Protein AF-A0A1G2MHI4-F1 (afdb_monomer)

Organism: NCBI:txid1802305

Sequence (146 aa):
MAESGEFEERKKKQILKTYWGFSNLYQNIREKIGNELSPYLKRKFKKIFKEITESHFLDPTPLTKI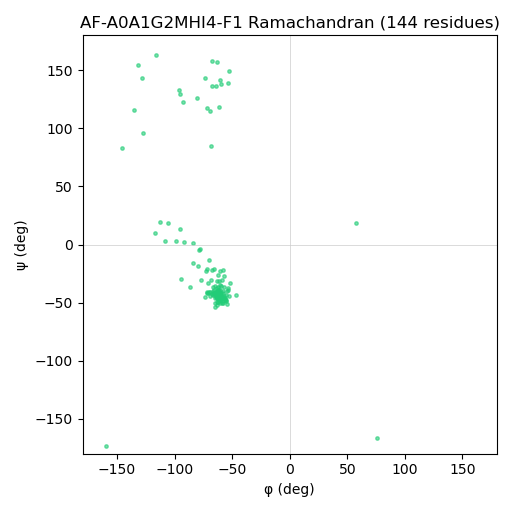KIAFRRNTEKYFTFLKHPNIPIDNNKAERALRHLALKRKISFGSKTQRGAETTSILASVIMSLKWNDPQNWFQKYLKLGA

Foldseek 3Di:
DPPPDDADPLLVVLVVVLVVLVVVLVVVCVVPQDPDDDPVVLVVSLVSLLVSLDDDPSHPPVSVVVSVVCVVCVVVCSVCVVPVPDDSDCVVVCVLCVVVVVVCVVVVADPDPVSNVVVVVVSVQQSVLCVVPVPCSVVVVVVVVD

Solvent-accessible surface area (backbone atoms only — not comparable to full-atom values): 8676 Å² total; per-residue (Å²): 130,86,78,84,71,84,70,57,70,69,35,47,53,47,51,50,54,44,50,52,46,51,51,52,51,52,52,56,46,63,75,65,61,64,99,75,73,55,72,67,57,59,51,48,53,54,47,53,51,50,63,59,41,53,88,53,96,56,49,51,71,70,56,47,53,51,28,52,51,47,65,76,41,46,70,68,75,47,47,34,82,80,37,82,91,44,67,87,64,62,62,69,60,52,59,63,48,46,61,56,54,52,51,31,65,76,62,73,49,58,96,44,71,70,52,42,50,52,51,51,56,52,47,53,54,52,51,51,37,36,72,73,36,71,88,50,24,66,63,56,54,57,60,74,79,108

pLDDT: mean 91.09, std 9.59, range [38.84, 98.19]

Structure (mmCIF, N/CA/C/O backbone):
data_AF-A0A1G2MHI4-F1
#
_entry.id   AF-A0A1G2MHI4-F1
#
loop_
_atom_site.group_PDB
_atom_site.id
_atom_site.type_symbol
_atom_site.label_atom_id
_atom_site.label_alt_id
_atom_site.label_comp_id
_atom_site.label_asym_id
_atom_site.label_entity_id
_atom_site.label_seq_id
_atom_site.pdbx_PDB_ins_code
_atom_site.Cartn_x
_atom_site.Cartn_y
_atom_site.Cartn_z
_atom_site.occupancy
_atom_site.B_iso_or_equiv
_atom_site.auth_seq_id
_atom_site.auth_comp_id
_atom_site.auth_asym_id
_atom_site.auth_atom_id
_atom_site.pdbx_PDB_model_num
ATOM 1 N N . MET A 1 1 ? 20.500 -10.665 11.836 1.00 38.84 1 MET A N 1
ATOM 2 C CA . MET A 1 1 ? 20.039 -9.434 11.159 1.00 38.84 1 MET A CA 1
ATOM 3 C C . MET A 1 1 ? 20.596 -9.495 9.750 1.00 38.84 1 MET A C 1
ATOM 5 O O . MET A 1 1 ? 21.781 -9.754 9.632 1.00 38.84 1 MET A O 1
ATOM 9 N N . ALA A 1 2 ? 19.774 -9.407 8.702 1.00 47.47 2 ALA A N 1
ATOM 10 C CA . ALA A 1 2 ? 20.317 -9.377 7.345 1.00 47.47 2 ALA A CA 1
ATOM 11 C C . ALA A 1 2 ? 21.037 -8.036 7.165 1.00 47.47 2 ALA A C 1
ATOM 13 O O . ALA A 1 2 ? 20.396 -6.991 7.268 1.00 47.47 2 ALA A O 1
ATOM 14 N N . GLU A 1 3 ? 22.353 -8.061 6.974 1.00 45.38 3 GLU A N 1
ATOM 15 C CA . GLU A 1 3 ? 23.111 -6.867 6.618 1.00 45.38 3 GLU A CA 1
ATOM 16 C C . GLU A 1 3 ? 22.583 -6.356 5.272 1.00 45.38 3 GLU A C 1
ATOM 18 O O . GLU A 1 3 ? 22.599 -7.070 4.266 1.00 45.38 3 GLU A O 1
ATOM 23 N N . SER A 1 4 ? 22.051 -5.131 5.256 1.00 62.88 4 SER A N 1
ATOM 24 C CA . SER A 1 4 ? 21.736 -4.430 4.011 1.00 62.88 4 SER A CA 1
ATOM 25 C C . SER A 1 4 ? 23.053 -4.081 3.326 1.00 62.88 4 SER A C 1
ATOM 27 O O . SER A 1 4 ? 23.585 -2.994 3.523 1.00 62.88 4 SER A O 1
ATOM 29 N N . GLY A 1 5 ? 23.597 -5.021 2.554 1.00 71.06 5 GLY A N 1
ATOM 30 C CA . GLY A 1 5 ? 24.758 -4.767 1.710 1.00 71.06 5 GLY A CA 1
ATOM 31 C C . GLY A 1 5 ? 24.455 -3.654 0.708 1.00 71.06 5 GLY A C 1
ATOM 32 O O . GLY A 1 5 ? 23.360 -3.595 0.136 1.00 71.06 5 GLY A O 1
ATOM 33 N N . GLU A 1 6 ? 25.414 -2.757 0.496 1.00 83.62 6 GLU A N 1
ATOM 34 C CA . GLU A 1 6 ? 25.270 -1.717 -0.513 1.00 83.62 6 GLU A CA 1
ATOM 35 C C . GLU A 1 6 ? 25.172 -2.318 -1.920 1.00 83.62 6 GLU A C 1
ATOM 37 O O . GLU A 1 6 ? 25.925 -3.213 -2.302 1.00 83.62 6 GLU A O 1
ATOM 42 N N . PHE A 1 7 ? 24.246 -1.798 -2.727 1.00 87.81 7 PHE A N 1
ATOM 43 C CA . PHE A 1 7 ? 24.156 -2.185 -4.131 1.00 87.81 7 PHE A CA 1
ATOM 44 C C . PHE A 1 7 ? 25.295 -1.569 -4.952 1.00 87.81 7 PHE A C 1
ATOM 46 O O . PHE A 1 7 ? 25.644 -0.403 -4.773 1.00 87.81 7 PHE A O 1
ATOM 53 N N . GLU A 1 8 ? 25.804 -2.320 -5.929 1.00 91.75 8 GLU A N 1
ATOM 54 C CA . GLU A 1 8 ? 26.703 -1.793 -6.961 1.00 91.75 8 GLU A CA 1
ATOM 55 C C . GLU A 1 8 ? 26.107 -0.562 -7.664 1.00 91.75 8 GLU A C 1
ATOM 57 O O . GLU A 1 8 ? 24.896 -0.480 -7.897 1.00 91.75 8 GLU A O 1
ATOM 62 N N . GLU A 1 9 ? 26.971 0.350 -8.110 1.00 93.06 9 GLU A N 1
ATOM 63 C CA . GLU A 1 9 ? 26.582 1.620 -8.735 1.00 93.06 9 GLU A CA 1
ATOM 64 C C . GLU A 1 9 ? 25.615 1.446 -9.922 1.00 93.06 9 GLU A C 1
ATOM 66 O O . GLU A 1 9 ? 24.629 2.169 -10.064 1.00 93.06 9 GLU A O 1
ATOM 71 N N . ARG A 1 10 ? 25.823 0.416 -10.752 1.00 94.69 10 ARG A N 1
ATOM 72 C CA . ARG A 1 10 ? 24.932 0.104 -11.886 1.00 94.69 10 ARG A CA 1
ATOM 73 C C . ARG A 1 10 ? 23.517 -0.266 -11.428 1.00 94.69 10 ARG A C 1
ATOM 75 O O . ARG A 1 10 ? 22.539 0.168 -12.038 1.00 94.69 10 ARG A O 1
ATOM 82 N N . LYS A 1 11 ? 23.401 -1.034 -10.341 1.00 94.19 11 LYS A N 1
ATOM 83 C CA . LYS A 1 11 ? 22.117 -1.427 -9.743 1.00 94.19 11 LYS A CA 1
ATOM 84 C C . LYS A 1 11 ? 21.457 -0.228 -9.056 1.00 94.19 11 LYS A C 1
ATOM 86 O O . LYS A 1 11 ? 20.263 -0.021 -9.248 1.00 94.19 11 LYS A O 1
ATOM 91 N N . LYS A 1 12 ? 22.223 0.621 -8.350 1.00 94.25 12 LYS A N 1
ATOM 92 C CA . LYS A 1 12 ? 21.734 1.895 -7.777 1.00 94.25 12 LYS A CA 1
ATOM 93 C C . LYS A 1 12 ? 21.111 2.790 -8.857 1.00 94.25 12 LYS A C 1
ATOM 95 O O . LYS A 1 12 ? 19.967 3.219 -8.708 1.00 94.25 12 LYS A O 1
ATOM 100 N N . LYS A 1 13 ? 21.796 2.982 -9.991 1.00 95.56 13 LYS A N 1
ATOM 101 C CA . LYS A 1 13 ? 21.263 3.731 -11.147 1.00 95.56 13 LYS A CA 1
ATOM 102 C C . LYS A 1 13 ? 19.957 3.140 -11.678 1.00 95.56 13 LYS A C 1
ATOM 104 O O . LYS A 1 13 ? 19.020 3.886 -11.958 1.00 95.56 13 LYS A O 1
ATOM 109 N N . GLN A 1 14 ? 19.858 1.815 -11.771 1.00 95.69 14 GLN A N 1
ATOM 110 C CA . GLN A 1 14 ? 18.633 1.140 -12.208 1.00 95.69 14 GLN A CA 1
ATOM 111 C C . GLN A 1 14 ? 17.465 1.310 -11.217 1.00 95.69 14 GLN A C 1
ATOM 113 O O . GLN A 1 14 ? 16.323 1.533 -11.637 1.00 95.69 14 GLN A O 1
ATOM 118 N N . ILE A 1 15 ? 17.736 1.250 -9.908 1.00 95.62 15 ILE A N 1
ATOM 119 C CA . ILE A 1 15 ? 16.742 1.532 -8.861 1.00 95.62 15 ILE A CA 1
ATOM 120 C C . ILE A 1 15 ? 16.230 2.964 -9.009 1.00 95.62 15 ILE A C 1
ATOM 122 O O . ILE A 1 15 ? 15.019 3.170 -9.084 1.00 95.62 15 ILE A O 1
ATOM 126 N N . LEU A 1 16 ? 17.136 3.942 -9.110 1.00 96.88 16 LEU A N 1
ATOM 127 C CA . LEU A 1 16 ? 16.779 5.352 -9.264 1.00 96.88 16 LEU A CA 1
ATOM 128 C C . LEU A 1 16 ? 15.976 5.590 -10.543 1.00 96.88 16 LEU A C 1
ATOM 130 O O . LEU A 1 16 ? 14.945 6.250 -10.492 1.00 96.88 16 LEU A O 1
ATOM 134 N N . LYS A 1 17 ? 16.382 5.000 -11.672 1.00 97.19 17 LYS A N 1
ATOM 135 C CA . LYS A 1 17 ? 15.625 5.065 -12.931 1.00 97.19 17 LYS A CA 1
ATOM 136 C C . LYS A 1 17 ? 14.193 4.557 -12.753 1.00 97.19 17 LYS A C 1
ATOM 138 O O . LYS A 1 17 ? 13.250 5.209 -13.195 1.00 97.19 17 LYS A O 1
ATOM 143 N N . THR A 1 18 ? 14.024 3.416 -12.085 1.00 97.31 18 THR A N 1
ATOM 144 C CA . THR A 1 18 ? 12.696 2.843 -11.820 1.00 97.31 18 THR A CA 1
ATOM 145 C C . THR A 1 18 ? 11.873 3.747 -10.899 1.00 97.31 18 THR A C 1
ATOM 147 O O . THR A 1 18 ? 10.705 4.012 -11.177 1.00 97.31 18 THR A O 1
ATOM 150 N N . TYR A 1 19 ? 12.486 4.262 -9.829 1.00 97.31 19 TYR A N 1
ATOM 151 C CA . TYR A 1 19 ? 11.852 5.190 -8.894 1.00 97.31 19 TYR A CA 1
ATOM 152 C C . TYR A 1 19 ? 11.373 6.466 -9.593 1.00 97.31 19 TYR A C 1
ATOM 154 O O . TYR A 1 19 ? 10.203 6.825 -9.479 1.00 97.31 19 TYR A O 1
ATOM 162 N N . TRP A 1 20 ? 12.243 7.115 -10.369 1.00 98.19 20 TRP A N 1
ATOM 163 C CA . TRP A 1 20 ? 11.892 8.311 -11.133 1.00 98.19 20 TRP A CA 1
ATOM 164 C C . TRP A 1 20 ? 10.805 8.027 -12.167 1.00 98.19 20 TRP A C 1
ATOM 166 O O . TRP A 1 20 ? 9.908 8.848 -12.331 1.00 98.19 20 TRP A O 1
ATOM 176 N N . GLY A 1 21 ? 10.812 6.847 -12.795 1.00 97.88 21 GLY A N 1
ATOM 177 C CA . GLY A 1 21 ? 9.718 6.397 -13.656 1.00 97.88 21 GLY A CA 1
ATOM 178 C C . GLY A 1 21 ? 8.366 6.428 -12.938 1.00 97.88 21 GLY A C 1
ATOM 179 O O . GLY A 1 21 ? 7.417 7.037 -13.435 1.00 97.88 21 GLY A O 1
ATOM 180 N N . PHE A 1 22 ? 8.280 5.833 -11.743 1.00 96.69 22 PHE A N 1
ATOM 181 C CA . PHE A 1 22 ? 7.053 5.865 -10.941 1.00 96.69 22 PHE A CA 1
ATOM 182 C C . PHE A 1 22 ? 6.697 7.264 -10.443 1.00 96.69 22 PHE A C 1
ATOM 184 O O . PHE A 1 22 ? 5.532 7.644 -10.525 1.00 96.69 22 PHE A O 1
ATOM 191 N N . SER A 1 23 ? 7.675 8.031 -9.960 1.00 96.62 23 SER A N 1
ATOM 192 C CA . SER A 1 23 ? 7.469 9.403 -9.483 1.00 96.62 23 SER A CA 1
ATOM 193 C C . SER A 1 23 ? 6.884 10.284 -10.589 1.00 96.62 23 SER A C 1
ATOM 195 O O . SER A 1 23 ? 5.844 10.916 -10.408 1.00 96.62 23 SER A O 1
ATOM 197 N N . ASN A 1 24 ? 7.477 10.233 -11.783 1.00 97.38 24 ASN A N 1
ATOM 198 C CA . ASN A 1 24 ? 7.005 10.983 -12.939 1.00 97.38 24 ASN A CA 1
ATOM 199 C C . ASN A 1 24 ? 5.617 10.518 -13.379 1.00 97.38 24 ASN A C 1
ATOM 201 O O . ASN A 1 24 ? 4.768 11.351 -13.686 1.00 97.38 24 ASN A O 1
ATOM 205 N N . LEU A 1 25 ? 5.351 9.207 -13.406 1.00 95.62 25 LEU A N 1
ATOM 206 C CA . LEU A 1 25 ? 4.014 8.690 -13.705 1.00 95.62 25 LEU A CA 1
ATOM 207 C C . LEU A 1 25 ? 2.981 9.209 -12.695 1.00 95.62 25 LEU A C 1
ATOM 209 O O . LEU A 1 25 ? 1.912 9.658 -13.099 1.00 95.62 25 LEU A O 1
ATOM 213 N N . TYR A 1 26 ? 3.307 9.182 -11.404 1.00 93.75 26 TYR A N 1
ATOM 214 C CA . TYR A 1 26 ? 2.435 9.667 -10.340 1.00 93.75 26 TYR A CA 1
ATOM 215 C C . TYR A 1 26 ? 2.125 11.161 -10.485 1.00 93.75 26 TYR A C 1
ATOM 217 O O . TYR A 1 26 ? 0.954 11.536 -10.449 1.00 93.75 26 TYR A O 1
ATOM 225 N N . GLN A 1 27 ? 3.136 12.004 -10.727 1.00 93.31 27 GLN A N 1
ATOM 226 C CA . GLN A 1 27 ? 2.918 13.437 -10.960 1.00 93.31 27 GLN A CA 1
ATOM 227 C C . GLN A 1 27 ? 2.080 13.686 -12.218 1.00 93.31 27 GLN A C 1
ATOM 229 O O . GLN A 1 27 ? 1.092 14.410 -12.158 1.00 93.31 27 GLN A O 1
ATOM 234 N N . ASN A 1 28 ? 2.380 12.993 -13.323 1.00 92.38 28 ASN A N 1
ATOM 235 C CA . ASN A 1 28 ? 1.593 13.084 -14.557 1.00 92.38 28 ASN A CA 1
ATOM 236 C C . ASN A 1 28 ? 0.120 12.715 -14.347 1.00 92.38 28 ASN A C 1
ATOM 238 O O . ASN A 1 28 ? -0.760 13.326 -14.950 1.00 92.38 28 ASN A O 1
ATOM 242 N N . ILE A 1 29 ? -0.153 11.685 -13.542 1.00 92.31 29 ILE A N 1
ATOM 243 C CA . ILE A 1 29 ? -1.520 11.305 -13.180 1.00 92.31 29 ILE A CA 1
ATOM 244 C C . ILE A 1 29 ? -2.152 12.428 -12.362 1.00 92.31 29 ILE A C 1
ATOM 246 O O . ILE A 1 29 ? -3.248 12.858 -12.694 1.00 92.31 29 ILE A O 1
ATOM 250 N N . ARG A 1 30 ? -1.463 12.911 -11.325 1.00 89.88 30 ARG A N 1
ATOM 251 C CA . ARG A 1 30 ? -1.967 13.927 -10.397 1.00 89.88 30 ARG A CA 1
ATOM 252 C C . ARG A 1 30 ? -2.286 15.258 -11.078 1.00 89.88 30 ARG A C 1
ATOM 254 O O . ARG A 1 30 ? -3.286 15.870 -10.739 1.00 89.88 30 ARG A O 1
ATOM 261 N N . GLU A 1 31 ? -1.470 15.693 -12.029 1.00 89.19 31 GLU A N 1
ATOM 262 C CA . GLU A 1 31 ? -1.697 16.929 -12.793 1.00 89.19 31 GLU A CA 1
ATOM 263 C C . GLU A 1 31 ? -2.862 16.807 -13.776 1.00 89.19 31 GLU A C 1
ATOM 265 O O . GLU A 1 31 ? -3.563 17.777 -14.044 1.00 89.19 31 GLU A O 1
ATOM 270 N N . LYS A 1 32 ? -3.065 15.611 -14.337 1.00 86.88 32 LYS A N 1
ATOM 271 C CA . LYS A 1 32 ? -4.068 15.359 -15.383 1.00 86.88 32 LYS A CA 1
ATOM 272 C C . LYS A 1 32 ? -5.356 14.761 -14.838 1.00 86.88 32 LYS A C 1
ATOM 274 O O . LYS A 1 32 ? -6.232 14.403 -15.627 1.00 86.88 32 LYS A O 1
ATOM 279 N N . ILE A 1 33 ? -5.461 14.601 -13.519 1.00 82.38 33 ILE A N 1
ATOM 280 C CA . ILE A 1 33 ? -6.674 14.106 -12.890 1.00 82.38 33 ILE A CA 1
ATOM 281 C C . ILE A 1 33 ? -7.685 15.243 -12.762 1.00 82.38 33 ILE A C 1
ATOM 283 O O . ILE A 1 33 ? -7.390 16.311 -12.238 1.00 82.38 33 ILE A O 1
ATOM 287 N N . GLY A 1 34 ? -8.879 15.006 -13.289 1.00 71.62 34 GLY A N 1
ATOM 288 C CA . GLY A 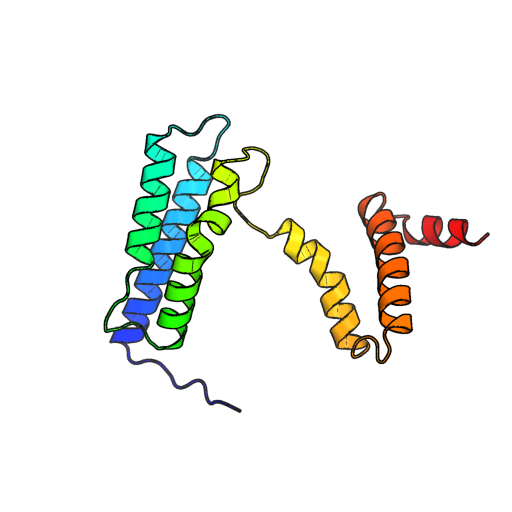1 34 ? -10.003 15.934 -13.305 1.00 71.62 34 GLY A CA 1
ATOM 289 C C . GLY A 1 34 ? -11.297 15.155 -13.531 1.00 71.62 34 GLY A C 1
ATOM 290 O O . GLY A 1 34 ? -11.275 13.922 -13.545 1.00 71.62 34 GLY A O 1
ATOM 291 N N . ASN A 1 35 ? -12.414 15.862 -13.713 1.00 64.19 35 ASN A N 1
ATOM 292 C CA . ASN A 1 35 ? -13.748 15.247 -13.736 1.00 64.19 35 ASN A CA 1
ATOM 293 C C . ASN A 1 35 ? -13.914 14.176 -14.829 1.00 64.19 35 ASN A C 1
ATOM 295 O O . ASN A 1 35 ? -14.610 13.188 -14.605 1.00 64.19 35 ASN A O 1
ATOM 299 N N . GLU A 1 36 ? -13.218 14.305 -15.965 1.00 70.12 36 GLU A N 1
ATOM 300 C CA . GLU A 1 36 ? -13.255 13.310 -17.038 1.00 70.12 36 GLU A CA 1
ATOM 301 C C . GLU A 1 36 ? -11.861 12.992 -17.589 1.00 70.12 36 GLU A C 1
ATOM 303 O O . GLU A 1 36 ? -11.189 13.824 -18.197 1.00 70.12 36 GLU A O 1
ATOM 308 N N . LEU A 1 37 ? -11.424 11.739 -17.418 1.00 82.75 37 LEU A N 1
ATOM 309 C CA . LEU A 1 37 ? -10.242 11.219 -18.104 1.00 82.75 37 LEU A CA 1
ATOM 310 C C . LEU A 1 37 ? -10.626 10.539 -19.413 1.00 82.75 37 LEU A C 1
ATOM 312 O O . LEU A 1 37 ? -11.304 9.507 -19.407 1.00 82.75 37 LEU A O 1
ATOM 316 N N . SER A 1 38 ? -10.049 11.025 -20.512 1.00 87.69 38 SER A N 1
ATOM 317 C CA . SER A 1 38 ? -10.116 10.356 -21.813 1.00 87.69 38 SER A CA 1
ATOM 318 C C . SER A 1 38 ? -9.646 8.890 -21.723 1.00 87.69 38 SER A C 1
ATOM 320 O O . SER A 1 38 ? -8.611 8.612 -21.095 1.00 87.69 38 SER A O 1
ATOM 322 N N . PRO A 1 39 ? -10.321 7.939 -22.405 1.00 89.69 39 PRO A N 1
ATOM 323 C CA . PRO A 1 39 ? -9.876 6.546 -22.509 1.00 89.69 39 PRO A CA 1
ATOM 324 C C . PRO A 1 39 ? -8.423 6.407 -22.980 1.00 89.69 39 PRO A C 1
ATOM 326 O O . PRO A 1 39 ? -7.698 5.512 -22.535 1.00 89.69 39 PRO A O 1
ATOM 329 N N . TYR A 1 40 ? -7.969 7.332 -23.833 1.00 91.25 40 TYR A N 1
ATOM 330 C CA . TYR A 1 40 ? -6.587 7.389 -24.294 1.00 91.25 40 TYR A CA 1
ATOM 331 C C . TYR A 1 40 ? -5.600 7.586 -23.136 1.00 91.25 40 TYR A C 1
ATOM 333 O O . TYR A 1 40 ? -4.624 6.840 -23.033 1.00 91.25 40 TYR A O 1
ATOM 341 N N . LEU A 1 41 ? -5.866 8.534 -22.230 1.00 90.38 41 LEU A N 1
ATOM 342 C CA . LEU A 1 41 ? -5.006 8.798 -21.072 1.00 90.38 41 LEU A CA 1
ATOM 343 C C . LEU A 1 41 ? -4.994 7.615 -20.101 1.00 90.38 41 LEU A C 1
ATOM 345 O O . LEU A 1 41 ? -3.920 7.212 -19.655 1.00 90.38 41 LEU A O 1
ATOM 349 N N . LYS A 1 42 ? -6.155 6.992 -19.852 1.00 91.00 42 LYS A N 1
ATOM 350 C CA . LYS A 1 42 ? -6.249 5.779 -19.020 1.00 91.00 42 LYS A CA 1
ATOM 351 C C . LYS A 1 42 ? -5.346 4.667 -19.563 1.00 91.00 42 LYS A C 1
ATOM 353 O O . LYS A 1 42 ? -4.559 4.078 -18.821 1.00 91.00 42 LYS A O 1
ATOM 358 N N . ARG A 1 43 ? -5.410 4.414 -20.876 1.00 93.44 43 ARG A N 1
ATOM 359 C CA . ARG A 1 43 ? -4.553 3.432 -21.557 1.00 93.44 43 ARG A CA 1
ATOM 360 C C . ARG A 1 43 ? -3.077 3.829 -21.509 1.00 93.44 43 ARG A C 1
ATOM 362 O O . ARG A 1 43 ? -2.233 2.970 -21.266 1.00 93.44 43 ARG A O 1
ATOM 369 N N . LYS A 1 44 ? -2.766 5.115 -21.694 1.00 94.19 44 LYS A N 1
ATOM 370 C CA . LYS A 1 44 ? -1.396 5.644 -21.634 1.00 94.19 44 LYS A CA 1
ATOM 371 C C . LYS A 1 44 ? -0.763 5.425 -20.259 1.00 94.19 44 LYS A C 1
ATOM 373 O O . LYS A 1 44 ? 0.356 4.928 -20.199 1.00 94.19 44 LYS A O 1
ATOM 378 N N . PHE A 1 45 ? -1.469 5.716 -19.166 1.00 94.56 45 PHE A N 1
ATOM 379 C CA . PHE A 1 45 ? -0.945 5.489 -17.814 1.00 94.56 45 PHE A CA 1
ATOM 380 C C . PHE A 1 45 ? -0.679 4.013 -17.530 1.00 94.56 45 PHE A C 1
ATOM 382 O O . PHE A 1 45 ? 0.394 3.675 -17.032 1.00 94.56 45 PHE A O 1
ATOM 389 N N . LYS A 1 46 ? -1.604 3.123 -17.918 1.00 95.00 46 LYS A N 1
ATOM 390 C CA . LYS A 1 46 ? -1.394 1.673 -17.799 1.00 95.00 46 LYS A CA 1
ATOM 391 C C . LYS A 1 46 ? -0.191 1.196 -18.619 1.00 95.00 46 LYS A C 1
ATOM 393 O O . LYS A 1 46 ? 0.565 0.354 -18.142 1.00 95.00 46 LYS A O 1
ATOM 398 N N . LYS A 1 47 ? 0.006 1.744 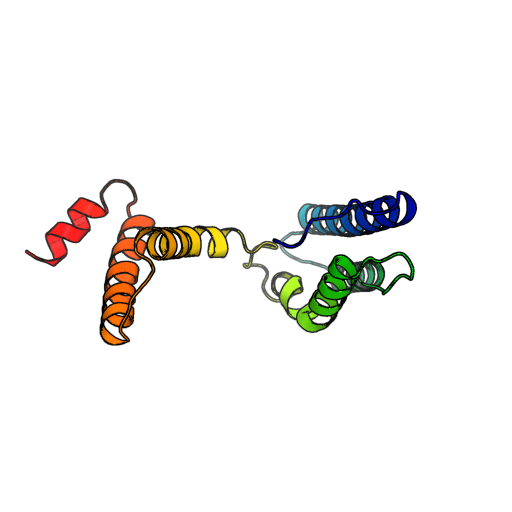-19.824 1.00 96.31 47 LYS A N 1
ATOM 399 C CA . LYS A 1 47 ? 1.157 1.426 -20.682 1.00 96.31 47 LYS A CA 1
ATOM 400 C C . LYS A 1 47 ? 2.477 1.833 -20.020 1.00 96.31 47 LYS A C 1
ATOM 402 O O . LYS A 1 47 ? 3.339 0.981 -19.854 1.00 96.31 47 LYS A O 1
ATOM 407 N N . ILE A 1 48 ? 2.588 3.083 -19.566 1.00 96.69 48 ILE A N 1
ATOM 408 C CA . ILE A 1 48 ? 3.793 3.592 -18.887 1.00 96.69 48 ILE A CA 1
ATOM 409 C C . ILE A 1 48 ? 4.084 2.778 -17.619 1.00 96.69 48 ILE A C 1
ATOM 411 O O . ILE A 1 48 ? 5.219 2.388 -17.374 1.00 96.69 48 ILE A O 1
ATOM 415 N N . PHE A 1 49 ? 3.057 2.467 -16.823 1.00 97.25 49 PHE A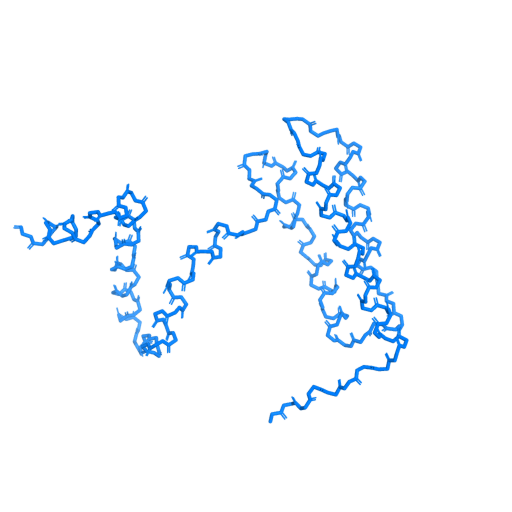 N 1
ATOM 416 C CA . PHE A 1 49 ? 3.217 1.618 -15.641 1.00 97.25 49 PHE A CA 1
ATOM 417 C C . PHE A 1 49 ? 3.779 0.244 -16.003 1.00 97.25 49 PHE A C 1
ATOM 419 O O . PHE A 1 49 ? 4.715 -0.224 -15.356 1.00 97.25 49 PHE A O 1
ATOM 426 N N . LYS A 1 50 ? 3.241 -0.388 -17.056 1.00 96.69 50 LYS A N 1
ATOM 427 C CA . LYS A 1 50 ? 3.732 -1.678 -17.543 1.00 96.69 50 LYS A CA 1
ATOM 428 C C . LYS A 1 50 ? 5.213 -1.588 -17.908 1.00 96.69 50 LYS A C 1
ATOM 430 O O . LYS A 1 50 ? 5.973 -2.385 -17.370 1.00 96.69 50 LYS A O 1
ATOM 435 N N . GLU A 1 51 ? 5.608 -0.592 -18.700 1.00 97.25 51 GLU A N 1
ATOM 436 C CA . GLU A 1 51 ? 7.000 -0.345 -19.111 1.00 97.25 51 GLU A CA 1
ATOM 437 C C . GLU A 1 51 ? 7.938 -0.185 -17.899 1.00 97.25 51 GLU A C 1
ATOM 439 O O . GLU A 1 51 ? 8.967 -0.850 -17.815 1.00 97.25 51 GLU A O 1
ATOM 444 N N . ILE A 1 52 ? 7.567 0.620 -16.894 1.00 97.25 52 ILE A N 1
ATOM 445 C CA . ILE A 1 52 ? 8.386 0.800 -15.676 1.00 97.25 52 ILE A CA 1
ATOM 446 C C . ILE A 1 52 ? 8.522 -0.517 -14.899 1.00 97.25 52 ILE A C 1
ATOM 448 O O . ILE A 1 52 ? 9.570 -0.815 -14.316 1.00 97.25 52 ILE A O 1
ATOM 452 N N . THR A 1 53 ? 7.453 -1.316 -14.869 1.00 97.19 53 THR A N 1
ATOM 453 C CA . THR A 1 53 ? 7.458 -2.604 -14.179 1.00 97.19 53 THR A CA 1
ATOM 454 C C . THR A 1 53 ? 8.158 -3.709 -14.953 1.00 97.19 53 THR A C 1
ATOM 456 O O . THR A 1 53 ? 8.252 -4.800 -14.404 1.00 97.19 53 THR A O 1
ATOM 459 N N . GLU A 1 54 ? 8.643 -3.506 -16.178 1.00 96.12 54 GLU A N 1
ATOM 460 C CA . GLU A 1 54 ? 9.354 -4.556 -16.911 1.00 96.12 54 GLU A CA 1
ATOM 461 C C . GLU A 1 54 ? 10.616 -5.002 -16.162 1.00 96.12 54 GLU A C 1
ATOM 463 O O . GLU A 1 54 ? 11.303 -4.219 -15.493 1.00 96.12 54 GLU A O 1
ATOM 468 N N . SER A 1 55 ? 10.871 -6.310 -16.217 1.00 94.94 55 SER A N 1
ATOM 469 C CA . SER A 1 55 ? 12.046 -6.906 -15.587 1.00 94.94 55 SER A CA 1
ATOM 470 C C . SER A 1 55 ? 13.303 -6.439 -16.311 1.00 94.94 55 SER A C 1
ATOM 472 O O . SER A 1 55 ? 13.356 -6.455 -17.537 1.00 94.94 55 SER A O 1
ATOM 474 N N . HIS A 1 56 ? 14.329 -6.075 -15.553 1.00 95.94 56 HIS A N 1
ATOM 475 C CA . HIS A 1 56 ? 15.614 -5.656 -16.093 1.00 95.94 56 HIS A CA 1
ATOM 476 C C . HIS A 1 56 ? 16.745 -6.451 -15.435 1.00 95.94 56 HIS A C 1
ATOM 478 O O . HIS A 1 56 ? 16.694 -6.734 -14.242 1.00 95.94 56 HIS A O 1
ATOM 484 N N . PHE A 1 57 ? 17.794 -6.792 -16.187 1.00 95.25 57 PHE A N 1
ATOM 485 C CA . PHE A 1 57 ? 18.900 -7.626 -15.687 1.00 95.25 57 PHE A CA 1
ATOM 486 C C . PHE A 1 57 ? 19.679 -6.985 -14.520 1.00 95.25 57 PHE A C 1
ATOM 488 O O . PHE A 1 57 ? 20.242 -7.688 -13.688 1.00 95.25 57 PHE A O 1
ATOM 495 N N . LEU A 1 58 ? 19.685 -5.649 -14.434 1.00 95.75 58 LEU A N 1
ATOM 496 C CA . LEU A 1 58 ? 20.244 -4.891 -13.300 1.00 95.75 58 LEU A CA 1
ATOM 497 C C . LEU A 1 58 ? 19.281 -4.728 -12.113 1.00 95.75 58 LEU A C 1
ATOM 499 O O . LEU A 1 58 ? 19.640 -4.052 -11.150 1.00 95.75 58 LEU A O 1
ATOM 503 N N . ASP A 1 59 ? 18.064 -5.275 -12.164 1.00 95.38 59 ASP A N 1
ATOM 504 C CA . ASP A 1 59 ? 17.148 -5.188 -11.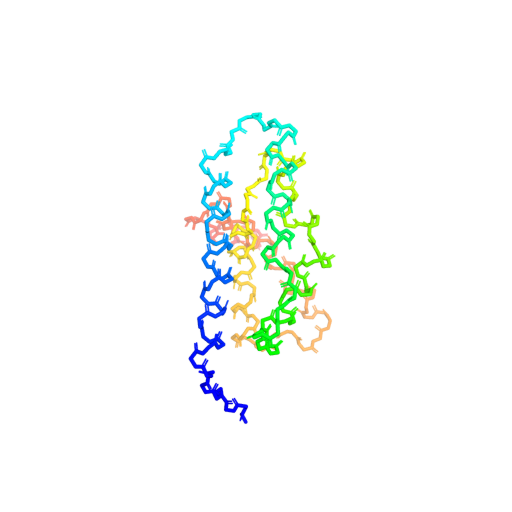028 1.00 95.38 59 ASP A CA 1
ATOM 505 C C . ASP A 1 59 ? 17.649 -6.104 -9.897 1.00 95.38 59 ASP A C 1
ATOM 507 O O . ASP A 1 59 ? 17.701 -7.327 -10.063 1.00 95.38 59 ASP A O 1
ATOM 511 N N . PRO A 1 60 ? 18.003 -5.561 -8.718 1.00 94.88 60 PRO A N 1
ATOM 512 C CA . PRO A 1 60 ? 18.321 -6.404 -7.578 1.00 94.88 60 PRO A CA 1
ATOM 513 C C . PRO A 1 60 ? 17.065 -7.137 -7.094 1.00 94.88 60 PRO A C 1
ATOM 515 O O . PRO A 1 60 ? 15.937 -6.672 -7.279 1.00 94.88 60 PRO A O 1
ATOM 518 N N . THR A 1 61 ? 17.257 -8.253 -6.390 1.00 94.06 61 THR A N 1
ATOM 519 C CA . THR A 1 61 ? 16.170 -9.123 -5.913 1.00 94.06 61 THR A CA 1
ATOM 520 C C . THR A 1 61 ? 15.000 -8.379 -5.248 1.00 94.06 61 THR A C 1
ATOM 522 O O . THR A 1 61 ? 13.853 -8.701 -5.573 1.00 94.06 61 THR A O 1
ATOM 525 N N . PRO A 1 62 ? 15.209 -7.375 -4.365 1.00 94.44 62 PRO A N 1
ATOM 526 C CA . PRO A 1 62 ? 14.099 -6.617 -3.784 1.00 94.44 62 PRO A CA 1
ATOM 527 C C . PRO A 1 62 ? 13.274 -5.857 -4.830 1.00 94.44 62 PRO A C 1
ATOM 529 O O . PRO A 1 62 ? 12.045 -5.918 -4.799 1.00 94.44 62 PRO A O 1
ATOM 532 N N . LEU A 1 63 ? 13.929 -5.201 -5.794 1.00 95.56 63 LEU A N 1
ATOM 533 C CA . LEU A 1 63 ? 13.249 -4.459 -6.856 1.00 95.56 63 LEU A CA 1
ATOM 534 C C . LEU A 1 63 ? 12.472 -5.403 -7.778 1.00 95.56 63 LEU A C 1
ATOM 536 O O . LEU A 1 63 ? 11.317 -5.132 -8.102 1.00 95.56 63 LEU A O 1
ATOM 540 N N . THR A 1 64 ? 13.061 -6.546 -8.130 1.00 97.00 64 THR A N 1
ATOM 541 C CA . THR A 1 64 ? 12.398 -7.586 -8.928 1.00 97.00 64 THR A CA 1
ATOM 542 C C . THR A 1 64 ? 11.120 -8.078 -8.253 1.00 97.00 64 THR A C 1
ATOM 544 O O . THR A 1 64 ? 10.070 -8.155 -8.895 1.00 97.00 64 THR A O 1
ATOM 547 N N . LYS A 1 65 ? 11.165 -8.350 -6.941 1.00 97.31 65 LYS A N 1
ATOM 548 C CA . LYS A 1 65 ? 9.981 -8.752 -6.161 1.00 97.31 65 LYS A CA 1
ATOM 549 C C . LYS A 1 65 ? 8.893 -7.676 -6.180 1.00 97.31 65 LYS A C 1
ATOM 551 O O . LYS A 1 65 ? 7.727 -8.001 -6.409 1.00 97.31 65 LYS A O 1
ATOM 556 N N . ILE A 1 66 ? 9.268 -6.408 -6.000 1.00 96.88 66 ILE A N 1
ATOM 557 C CA . ILE A 1 66 ? 8.336 -5.271 -6.056 1.00 96.88 66 ILE A CA 1
ATOM 558 C C . ILE A 1 66 ? 7.690 -5.165 -7.445 1.00 96.88 66 ILE A C 1
ATOM 560 O O . ILE A 1 66 ? 6.465 -5.124 -7.549 1.00 96.88 66 ILE A O 1
ATOM 564 N N . LYS A 1 67 ? 8.482 -5.211 -8.523 1.00 97.62 67 LYS A N 1
ATOM 565 C CA . LYS A 1 67 ? 7.972 -5.162 -9.903 1.00 97.62 67 LYS A CA 1
ATOM 566 C C . LYS A 1 67 ? 7.018 -6.319 -10.212 1.00 97.62 67 LYS A C 1
ATOM 568 O O . LYS A 1 67 ? 5.968 -6.099 -10.811 1.00 97.62 67 LYS A O 1
ATOM 573 N N . ILE A 1 68 ? 7.322 -7.540 -9.758 1.00 97.56 68 ILE A N 1
ATOM 574 C CA . ILE A 1 68 ? 6.408 -8.691 -9.877 1.00 97.56 68 ILE A CA 1
ATOM 575 C C . ILE A 1 68 ? 5.083 -8.410 -9.158 1.00 97.56 68 ILE A C 1
ATOM 577 O O . ILE A 1 68 ? 4.015 -8.642 -9.730 1.00 97.56 68 ILE A O 1
ATOM 581 N N . ALA A 1 69 ? 5.131 -7.905 -7.923 1.00 96.94 69 ALA A N 1
ATOM 582 C CA . ALA A 1 69 ? 3.932 -7.589 -7.151 1.00 96.94 69 ALA A CA 1
ATOM 583 C C . ALA A 1 69 ? 3.078 -6.501 -7.825 1.00 96.94 69 ALA A C 1
ATOM 585 O O . ALA A 1 69 ? 1.851 -6.626 -7.868 1.00 96.94 69 ALA A O 1
ATOM 586 N N . PHE A 1 70 ? 3.715 -5.483 -8.410 1.00 96.31 70 PHE A N 1
ATOM 587 C CA . PHE A 1 70 ? 3.050 -4.429 -9.174 1.00 96.31 70 PHE A CA 1
ATOM 588 C C . PHE A 1 70 ? 2.344 -4.958 -10.422 1.00 96.31 70 PHE A C 1
ATOM 590 O O . PHE A 1 70 ? 1.170 -4.649 -10.635 1.00 96.31 70 PHE A O 1
ATOM 597 N N . ARG A 1 71 ? 3.001 -5.824 -11.201 1.00 96.00 71 ARG A N 1
ATOM 598 C CA . ARG A 1 71 ? 2.378 -6.474 -12.368 1.00 96.00 71 ARG A CA 1
ATOM 599 C C . ARG A 1 71 ? 1.179 -7.335 -11.967 1.00 96.00 71 ARG A C 1
ATOM 601 O O . ARG A 1 71 ? 0.122 -7.240 -12.579 1.00 96.00 71 ARG A O 1
ATOM 608 N N . ARG A 1 72 ? 1.301 -8.120 -10.890 1.00 96.38 72 ARG A N 1
ATOM 609 C CA . ARG A 1 72 ? 0.203 -8.966 -10.378 1.00 96.38 72 ARG A CA 1
ATOM 610 C C . ARG A 1 72 ? -1.013 -8.164 -9.911 1.00 96.38 72 ARG A C 1
ATOM 612 O O . ARG A 1 72 ? -2.132 -8.651 -10.003 1.00 96.38 72 ARG A O 1
ATOM 619 N N . ASN A 1 73 ? -0.802 -6.953 -9.399 1.00 94.94 73 ASN A N 1
ATOM 620 C CA . ASN A 1 73 ? -1.856 -6.128 -8.805 1.00 94.94 73 ASN A CA 1
ATOM 621 C C . ASN A 1 73 ? -2.163 -4.859 -9.617 1.00 94.94 73 ASN A C 1
ATOM 623 O O . ASN A 1 73 ? -2.746 -3.925 -9.072 1.00 94.94 73 ASN A O 1
ATOM 627 N N . THR A 1 74 ? -1.798 -4.804 -10.904 1.00 93.56 74 THR A N 1
ATOM 628 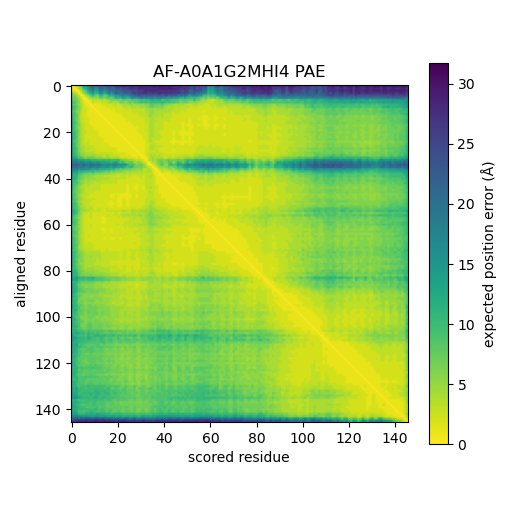C CA . THR A 1 74 ? -1.888 -3.577 -11.720 1.00 93.56 74 THR A CA 1
ATOM 629 C C . THR A 1 74 ? -3.280 -2.948 -11.693 1.00 93.56 74 THR A C 1
ATOM 631 O O . THR A 1 74 ? -3.406 -1.746 -11.481 1.00 93.56 74 THR A O 1
ATOM 634 N N . GLU A 1 75 ? -4.341 -3.748 -11.819 1.00 92.19 75 GLU A N 1
ATOM 635 C CA . GLU A 1 75 ? -5.711 -3.223 -11.789 1.00 92.19 75 GLU A CA 1
ATOM 636 C C . GLU A 1 75 ? -6.072 -2.536 -10.464 1.00 92.19 75 GLU A C 1
ATOM 638 O O . GLU A 1 75 ? -6.824 -1.565 -10.480 1.00 92.19 75 GLU A O 1
ATOM 643 N N . LYS A 1 76 ? -5.502 -2.978 -9.333 1.00 92.50 76 LYS A N 1
ATOM 644 C CA . LYS A 1 76 ? -5.767 -2.383 -8.013 1.00 92.50 76 LYS A CA 1
ATOM 645 C C . LYS A 1 76 ? -5.167 -0.982 -7.902 1.00 92.50 76 LYS A C 1
ATOM 647 O O . LYS A 1 76 ? -5.840 -0.078 -7.413 1.00 92.50 76 LYS A O 1
ATOM 652 N N . TYR A 1 77 ? -3.953 -0.779 -8.419 1.00 92.00 77 TYR A N 1
ATOM 653 C CA . TYR A 1 77 ? -3.293 0.534 -8.430 1.00 92.00 77 TYR A CA 1
ATOM 654 C C . TYR A 1 77 ? -4.012 1.561 -9.315 1.00 92.00 77 TYR A C 1
ATOM 656 O O . TYR A 1 77 ? -3.857 2.758 -9.107 1.00 92.00 77 TYR A O 1
ATOM 664 N N . PHE A 1 78 ? -4.833 1.109 -10.267 1.00 92.88 78 PHE A N 1
ATOM 665 C CA . PHE A 1 78 ? -5.603 1.964 -11.173 1.00 92.88 78 PHE A CA 1
ATOM 666 C C . PHE A 1 78 ? -7.105 2.021 -10.852 1.00 92.88 78 PHE A C 1
ATOM 668 O O . PHE A 1 78 ? -7.899 2.438 -11.696 1.00 92.88 78 PHE A O 1
ATOM 675 N N . THR A 1 79 ? -7.517 1.638 -9.638 1.00 91.44 79 THR A N 1
ATOM 676 C CA . THR A 1 79 ? -8.933 1.651 -9.216 1.00 91.44 79 THR A CA 1
ATOM 677 C C . THR A 1 79 ? -9.574 3.039 -9.350 1.00 91.44 79 THR A C 1
ATOM 679 O O . THR A 1 79 ? -10.713 3.150 -9.803 1.00 91.44 79 THR A O 1
ATOM 682 N N . PHE A 1 80 ? -8.823 4.107 -9.070 1.00 90.19 80 PHE A N 1
ATOM 683 C CA . PHE A 1 80 ? -9.277 5.496 -9.218 1.00 90.19 80 PHE A CA 1
ATOM 684 C C . PHE A 1 80 ? -9.677 5.863 -10.665 1.00 90.19 80 PHE A C 1
ATOM 686 O O . PHE A 1 80 ? -10.498 6.746 -10.878 1.00 90.19 80 PHE A O 1
ATOM 693 N N . LEU A 1 81 ? -9.172 5.150 -11.686 1.00 89.69 81 LEU A N 1
ATOM 694 C CA . LEU A 1 81 ? -9.587 5.361 -13.083 1.00 89.69 81 LEU A CA 1
ATOM 695 C C . LEU A 1 81 ? -11.008 4.854 -13.375 1.00 89.69 81 LEU A C 1
ATOM 697 O O . LEU A 1 81 ? -11.598 5.247 -14.390 1.00 89.69 81 LEU A O 1
ATOM 701 N N . LYS A 1 82 ? -11.522 3.943 -12.539 1.00 88.00 82 LYS A N 1
ATOM 702 C CA . LYS A 1 82 ? -12.881 3.384 -12.615 1.00 88.00 82 LYS A CA 1
ATOM 703 C C . LYS A 1 82 ? -13.856 4.153 -11.722 1.00 88.00 82 LYS A C 1
ATOM 705 O O . LYS A 1 82 ? -15.031 4.240 -12.054 1.00 88.00 82 LYS A O 1
ATOM 710 N N . HIS A 1 83 ? -13.361 4.732 -10.628 1.00 88.62 83 HIS A N 1
ATOM 711 C CA . HIS A 1 83 ? -14.162 5.442 -9.633 1.00 88.62 83 HIS A CA 1
ATOM 712 C C . HIS A 1 83 ? -13.577 6.843 -9.383 1.00 88.62 83 HIS A C 1
ATOM 714 O O . HIS A 1 83 ? -12.669 6.970 -8.561 1.00 88.62 83 HIS A O 1
ATOM 720 N N . PRO A 1 84 ? -14.096 7.892 -10.051 1.00 81.88 84 PRO A N 1
ATOM 721 C CA . PRO A 1 84 ? -13.547 9.253 -9.976 1.00 81.88 84 PRO A CA 1
ATOM 722 C C . PRO A 1 84 ? -13.472 9.843 -8.560 1.00 81.88 84 PRO A C 1
ATOM 724 O O . PRO A 1 84 ? -12.601 10.654 -8.272 1.00 81.88 84 PRO A O 1
ATOM 727 N N . ASN A 1 85 ? -14.351 9.399 -7.657 1.00 85.38 85 ASN A N 1
ATOM 728 C CA . ASN A 1 85 ? -14.409 9.878 -6.271 1.00 85.38 85 ASN A CA 1
ATOM 729 C C . ASN A 1 85 ? -13.335 9.261 -5.356 1.00 85.38 85 ASN A C 1
ATOM 731 O O . ASN A 1 85 ? -13.259 9.607 -4.176 1.00 85.38 85 ASN A O 1
ATOM 735 N N . ILE A 1 86 ? -12.541 8.311 -5.857 1.00 87.31 86 ILE A N 1
ATOM 736 C CA . ILE A 1 86 ? -11.487 7.653 -5.083 1.00 87.31 86 ILE A CA 1
ATOM 737 C C . ILE A 1 86 ? -10.157 8.374 -5.348 1.00 87.31 86 ILE A C 1
ATOM 739 O O . ILE A 1 86 ? -9.793 8.559 -6.510 1.00 87.31 86 ILE A O 1
ATOM 743 N N . PRO A 1 87 ? -9.403 8.762 -4.301 1.00 88.62 87 PRO A N 1
ATOM 744 C CA . PRO A 1 87 ? -8.090 9.368 -4.479 1.00 88.62 87 PRO A CA 1
ATOM 745 C C . PRO A 1 87 ? -7.103 8.400 -5.145 1.00 88.62 87 PRO A C 1
ATOM 747 O O . PRO A 1 87 ? -7.235 7.180 -5.065 1.00 88.62 87 PRO A O 1
ATOM 750 N N . ILE A 1 88 ? -6.069 8.956 -5.776 1.00 89.94 88 ILE A N 1
ATOM 751 C CA . ILE A 1 88 ? -5.003 8.185 -6.440 1.00 89.94 88 ILE A CA 1
ATOM 752 C C . ILE A 1 88 ? -4.122 7.398 -5.465 1.00 89.94 88 ILE A C 1
ATOM 754 O O . ILE A 1 88 ? -3.451 6.449 -5.865 1.00 89.94 88 ILE A O 1
ATOM 758 N N . ASP A 1 89 ? -4.101 7.812 -4.199 1.00 89.19 89 ASP A N 1
ATOM 759 C CA . ASP A 1 89 ? -3.268 7.248 -3.148 1.00 89.19 89 ASP A CA 1
ATOM 760 C C . ASP A 1 89 ? -4.106 6.608 -2.033 1.00 89.19 89 ASP A C 1
ATOM 762 O O . ASP A 1 89 ? -5.304 6.855 -1.880 1.00 89.19 89 ASP A O 1
ATOM 766 N N . ASN A 1 90 ? -3.450 5.772 -1.229 1.00 90.25 90 ASN A N 1
ATOM 767 C CA . ASN A 1 90 ? -4.070 5.066 -0.113 1.00 90.25 90 ASN A CA 1
ATOM 768 C C . ASN A 1 90 ? -3.881 5.790 1.235 1.00 90.25 90 ASN A C 1
ATOM 770 O O . ASN A 1 90 ? -4.126 5.215 2.299 1.00 90.25 90 ASN A O 1
ATOM 774 N N . ASN A 1 91 ? -3.449 7.057 1.228 1.00 90.81 91 ASN A N 1
ATOM 775 C CA . ASN A 1 91 ? -2.985 7.737 2.438 1.00 90.81 91 ASN A CA 1
ATOM 776 C C . ASN A 1 91 ? -4.082 7.830 3.507 1.00 90.81 91 ASN A C 1
ATOM 778 O O . ASN A 1 91 ? -3.806 7.747 4.704 1.00 90.81 91 ASN A O 1
ATOM 782 N N . LYS A 1 92 ? -5.345 8.000 3.092 1.00 89.75 92 LYS A N 1
ATOM 783 C CA . LYS A 1 92 ? -6.486 8.052 4.019 1.00 89.75 92 LYS A CA 1
ATOM 784 C C . LYS A 1 92 ? -6.659 6.731 4.774 1.00 89.75 92 LYS A C 1
ATOM 786 O O . LYS A 1 92 ? -6.836 6.764 5.991 1.00 89.75 92 LYS A O 1
ATOM 791 N N . ALA A 1 93 ? -6.572 5.593 4.085 1.00 89.19 93 ALA A N 1
ATOM 792 C CA . ALA A 1 93 ? -6.712 4.285 4.720 1.00 89.19 93 ALA A CA 1
ATOM 793 C C . ALA A 1 93 ? -5.509 3.962 5.618 1.00 89.19 93 ALA A C 1
ATOM 795 O O . ALA A 1 93 ? -5.686 3.491 6.739 1.00 89.19 93 ALA A O 1
ATOM 796 N N . GLU A 1 94 ? -4.288 4.280 5.178 1.00 92.56 94 GLU A N 1
ATOM 797 C CA . GLU A 1 94 ? -3.079 4.077 5.986 1.00 92.56 94 GLU A CA 1
ATOM 798 C C . GLU A 1 94 ? -3.104 4.903 7.275 1.00 92.56 94 GLU A C 1
ATOM 800 O O . GLU A 1 94 ? -2.824 4.379 8.357 1.00 92.56 94 GLU A O 1
ATOM 805 N N . ARG A 1 95 ? -3.512 6.178 7.192 1.00 91.00 95 ARG A N 1
ATOM 806 C CA . ARG A 1 95 ? -3.700 7.029 8.377 1.00 91.00 95 ARG A CA 1
ATOM 807 C C . ARG A 1 95 ? -4.748 6.458 9.328 1.00 91.00 95 ARG A C 1
ATOM 809 O O . ARG A 1 95 ? -4.514 6.458 10.533 1.00 91.00 95 ARG A O 1
ATOM 816 N N . ALA A 1 96 ? -5.860 5.944 8.804 1.00 89.00 96 ALA A N 1
ATOM 817 C CA . ALA A 1 96 ? -6.898 5.317 9.618 1.00 89.00 96 ALA A CA 1
ATOM 818 C C . ALA A 1 96 ? -6.377 4.074 10.365 1.00 89.00 96 ALA A C 1
ATOM 820 O O . ALA A 1 96 ? -6.596 3.933 11.568 1.00 89.00 96 ALA A O 1
ATOM 821 N N . LEU A 1 97 ? -5.614 3.211 9.686 1.00 91.00 97 LEU A N 1
ATOM 822 C CA . LEU A 1 97 ? -5.050 1.987 10.268 1.00 91.00 97 LEU A CA 1
ATOM 823 C C . LEU A 1 97 ? -3.893 2.245 11.244 1.00 91.00 97 LEU A C 1
ATOM 825 O O . LEU A 1 97 ? -3.622 1.414 12.116 1.00 91.00 97 LEU A O 1
ATOM 829 N N . ARG A 1 98 ? -3.209 3.391 11.137 1.00 92.88 98 ARG A N 1
ATOM 830 C CA . ARG A 1 98 ? -2.034 3.725 11.957 1.00 92.88 98 ARG A CA 1
ATOM 831 C C . ARG A 1 98 ? -2.311 3.626 13.457 1.00 92.88 98 ARG A C 1
ATOM 833 O O . ARG A 1 98 ? -1.463 3.126 14.195 1.00 92.88 98 ARG A O 1
ATOM 840 N N . HIS A 1 99 ? -3.482 4.069 13.914 1.00 90.88 99 HIS A N 1
ATOM 841 C CA . HIS A 1 99 ? -3.847 4.012 15.332 1.00 90.88 99 HIS A CA 1
ATOM 842 C C . HIS A 1 99 ? -3.900 2.569 15.855 1.00 90.88 99 HIS A C 1
ATOM 844 O O . HIS A 1 99 ? -3.344 2.276 16.915 1.00 90.88 99 HIS A O 1
ATOM 850 N N . LEU A 1 100 ? -4.478 1.652 15.076 1.00 92.19 100 LEU A N 1
ATOM 851 C CA . LEU A 1 100 ? -4.533 0.228 15.408 1.00 92.19 100 LEU A CA 1
ATOM 852 C C . LEU A 1 100 ? -3.148 -0.423 15.381 1.00 92.19 100 LEU A C 1
ATOM 854 O O . LEU A 1 100 ? -2.811 -1.193 16.281 1.00 92.19 100 LEU A O 1
ATOM 858 N N . ALA A 1 101 ? -2.326 -0.095 14.381 1.00 93.75 101 ALA A N 1
ATOM 859 C CA . ALA A 1 101 ? -0.968 -0.621 14.266 1.00 93.75 101 ALA A CA 1
ATOM 860 C C . ALA A 1 101 ? -0.090 -0.203 15.459 1.00 93.75 101 ALA A C 1
ATOM 862 O O . ALA A 1 101 ? 0.607 -1.038 16.038 1.00 93.75 101 ALA A O 1
ATOM 863 N N . LEU A 1 102 ? -0.173 1.066 15.878 1.00 94.00 102 LEU A N 1
ATOM 864 C CA . LEU A 1 102 ? 0.533 1.572 17.058 1.00 94.00 102 LEU A CA 1
ATOM 865 C C . LEU A 1 102 ? 0.030 0.907 18.342 1.00 94.00 102 LEU A C 1
ATOM 867 O O . LEU A 1 102 ? 0.843 0.421 19.128 1.00 94.0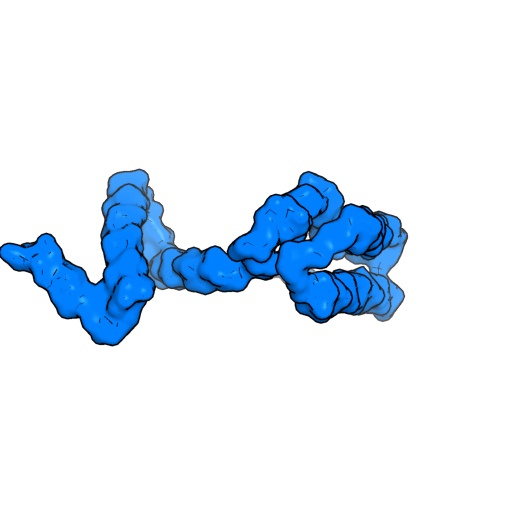0 102 LEU A O 1
ATOM 871 N N . LYS A 1 103 ? -1.293 0.797 18.522 1.00 92.44 103 LYS A N 1
ATOM 872 C CA . LYS A 1 103 ? -1.888 0.075 19.656 1.00 92.44 103 LYS A CA 1
ATOM 873 C C . LYS A 1 103 ? -1.375 -1.358 19.726 1.00 92.44 103 LYS A C 1
ATOM 875 O O . LYS A 1 103 ? -0.967 -1.810 20.796 1.00 92.44 103 LYS A O 1
ATOM 880 N N . ARG A 1 104 ? -1.367 -2.080 18.601 1.00 93.19 104 ARG A N 1
ATOM 881 C CA . ARG A 1 104 ? -0.867 -3.461 18.522 1.00 93.19 104 ARG A CA 1
ATOM 882 C C . ARG A 1 104 ? 0.614 -3.545 18.885 1.00 93.19 104 ARG A C 1
ATOM 884 O O . ARG A 1 104 ? 0.983 -4.454 19.614 1.00 93.19 104 ARG A O 1
ATOM 891 N N . LYS A 1 105 ? 1.436 -2.602 18.419 1.00 94.62 105 LYS A N 1
ATOM 892 C CA . LYS A 1 105 ? 2.868 -2.554 18.741 1.00 94.62 105 LYS A CA 1
ATOM 893 C C . LYS A 1 105 ? 3.114 -2.348 20.240 1.00 94.62 105 LYS A C 1
ATOM 895 O O . LYS A 1 105 ? 3.926 -3.062 20.807 1.00 94.62 105 LYS A O 1
ATOM 900 N N . ILE A 1 106 ? 2.409 -1.404 20.868 1.00 94.62 106 ILE A N 1
ATOM 901 C CA . ILE A 1 106 ? 2.596 -1.055 22.289 1.00 94.62 106 ILE A CA 1
ATOM 902 C C . ILE A 1 106 ? 2.063 -2.158 23.213 1.00 94.62 106 ILE A C 1
ATOM 904 O O . ILE A 1 106 ? 2.696 -2.496 24.203 1.00 94.62 106 ILE A O 1
ATOM 908 N N . SER A 1 107 ? 0.901 -2.729 22.887 1.00 91.12 107 SER A N 1
ATOM 909 C CA . SER A 1 107 ? 0.234 -3.736 23.731 1.00 91.12 107 SER A CA 1
ATOM 910 C C . SER A 1 107 ? 0.591 -5.186 23.391 1.00 91.12 107 SER A C 1
ATOM 912 O O . SER A 1 107 ? 0.015 -6.097 23.973 1.00 91.12 107 SER A O 1
ATOM 914 N N . PHE A 1 108 ? 1.483 -5.411 22.420 1.00 93.00 108 PHE A N 1
ATOM 915 C CA . PHE A 1 108 ? 1.779 -6.728 21.833 1.00 93.00 108 PHE A CA 1
ATOM 916 C C . PHE A 1 108 ? 0.559 -7.449 21.220 1.00 93.00 108 PHE A C 1
ATOM 918 O O . PHE A 1 108 ? 0.600 -8.645 20.939 1.00 93.00 108 PHE A O 1
ATOM 925 N N . GLY A 1 109 ? -0.517 -6.709 20.939 1.00 92.00 109 GLY A N 1
ATOM 926 C CA . GLY A 1 109 ? -1.749 -7.239 20.360 1.00 92.00 109 GLY A CA 1
ATOM 927 C C . GLY A 1 109 ? -2.614 -8.009 21.358 1.00 92.00 109 GLY A C 1
ATOM 928 O O . GLY A 1 109 ? -2.451 -7.905 22.569 1.00 92.00 109 GLY A O 1
ATOM 929 N N . SER A 1 110 ? -3.593 -8.744 20.835 1.00 93.81 110 SER A N 1
ATOM 930 C CA . SER A 1 110 ? -4.486 -9.579 21.641 1.00 93.81 110 SER A CA 1
ATOM 931 C C . SER A 1 110 ? -3.976 -11.019 21.654 1.00 93.81 110 SER A C 1
ATOM 933 O O . SER A 1 110 ? -3.656 -11.561 20.600 1.00 93.81 110 SER A O 1
ATOM 935 N N . LYS A 1 111 ? -3.913 -11.638 22.841 1.00 94.19 111 LYS A N 1
ATOM 936 C CA . LYS A 1 111 ? -3.456 -13.032 23.023 1.00 94.19 111 LYS A CA 1
ATOM 937 C C . LYS A 1 111 ? -4.555 -14.074 22.789 1.00 94.19 111 LYS A C 1
ATOM 939 O O . LYS A 1 111 ? -4.258 -15.252 22.648 1.00 94.19 111 LYS A O 1
ATOM 944 N N . THR A 1 112 ? -5.816 -13.647 22.772 1.00 96.88 112 THR A N 1
ATOM 945 C CA . THR A 1 112 ? -6.988 -14.505 22.570 1.00 96.88 112 THR A CA 1
ATOM 946 C C . THR A 1 112 ? -7.913 -13.893 21.526 1.00 96.88 112 THR A C 1
ATOM 948 O O . THR A 1 112 ? -7.947 -12.669 21.359 1.00 96.88 112 THR A O 1
ATOM 951 N N . GLN A 1 113 ? -8.696 -14.742 20.860 1.00 96.75 113 GLN A N 1
ATOM 952 C CA . GLN A 1 1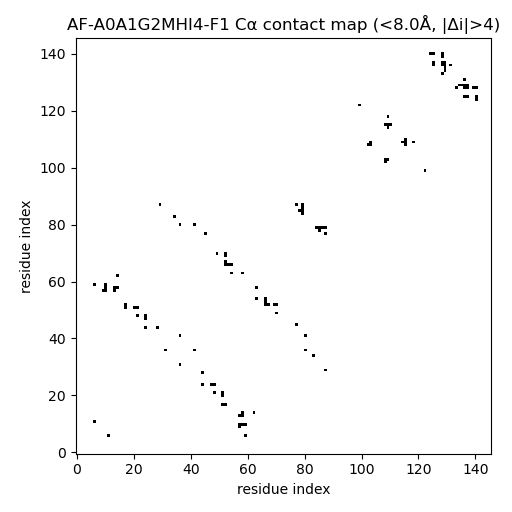13 ? -9.701 -14.317 19.885 1.00 96.75 113 GLN A CA 1
ATOM 953 C C . GLN A 1 113 ? -10.728 -13.365 20.517 1.00 96.75 113 GLN A C 1
ATOM 955 O O . GLN A 1 113 ? -10.946 -12.270 20.007 1.00 96.75 113 GLN A O 1
ATOM 960 N N . ARG A 1 114 ? -11.233 -13.705 21.712 1.00 97.19 114 ARG A N 1
ATOM 961 C CA . ARG A 1 114 ? -12.125 -12.835 22.494 1.00 97.19 114 ARG A CA 1
ATOM 962 C C . ARG A 1 114 ? -11.514 -11.451 22.743 1.00 97.19 114 ARG A C 1
ATOM 964 O O . ARG A 1 114 ? -12.177 -10.438 22.566 1.00 97.19 114 ARG A O 1
ATOM 971 N N . GLY A 1 115 ? -10.230 -11.379 23.104 1.00 95.38 115 GLY A N 1
ATOM 972 C CA . GLY A 1 115 ? -9.542 -10.098 23.293 1.00 95.38 115 GLY A CA 1
ATOM 973 C C . GLY A 1 115 ? -9.345 -9.312 21.990 1.00 95.38 115 GLY A C 1
ATOM 974 O O . GLY A 1 115 ? -9.301 -8.078 22.008 1.00 95.38 115 GLY A O 1
ATOM 975 N N . ALA A 1 116 ? -9.202 -9.995 20.851 1.00 94.88 116 ALA A N 1
ATOM 976 C CA . ALA A 1 116 ? -9.151 -9.363 19.534 1.00 94.88 116 ALA A CA 1
ATOM 977 C C . ALA A 1 116 ? -10.515 -8.770 19.155 1.00 94.88 116 ALA A C 1
ATOM 979 O O . ALA A 1 116 ? -10.574 -7.614 18.740 1.00 94.88 116 ALA A O 1
ATOM 980 N N . GLU A 1 117 ? -11.597 -9.509 19.391 1.00 96.81 117 GLU A N 1
ATOM 981 C CA . GLU A 1 117 ? -12.976 -9.062 19.169 1.00 96.81 117 GLU A CA 1
ATOM 982 C C . GLU A 1 117 ? -13.328 -7.859 20.042 1.00 96.81 117 GLU A C 1
ATOM 984 O O . GLU A 1 117 ? -13.747 -6.826 19.522 1.00 96.81 117 GLU A O 1
ATOM 989 N N . THR A 1 118 ? -13.056 -7.928 21.349 1.00 94.88 118 THR A N 1
ATOM 990 C CA . THR A 1 118 ? -13.251 -6.788 22.256 1.00 94.88 118 THR A CA 1
ATOM 991 C C . THR A 1 118 ? -12.453 -5.569 21.795 1.00 94.88 118 THR A C 1
ATOM 993 O O . THR A 1 118 ? -12.987 -4.463 21.742 1.00 94.88 118 THR A O 1
ATOM 996 N N . THR A 1 119 ? -11.187 -5.754 21.399 1.00 93.75 119 THR A N 1
ATOM 997 C CA . THR A 1 119 ? -10.372 -4.654 20.859 1.00 93.75 119 THR A CA 1
ATOM 998 C C . THR A 1 119 ? -10.981 -4.070 19.583 1.00 93.75 119 THR A C 1
ATOM 1000 O O . THR A 1 119 ? -10.973 -2.852 19.422 1.00 93.75 119 THR A O 1
ATOM 1003 N N . SER A 1 120 ? -11.504 -4.910 18.687 1.00 94.12 120 SER A N 1
ATOM 1004 C CA . SER A 1 120 ? -12.140 -4.477 17.440 1.00 94.12 120 SER A CA 1
ATOM 1005 C C . SER A 1 120 ? -13.376 -3.617 17.704 1.00 94.12 120 SER A C 1
ATOM 1007 O O . SER A 1 120 ? -13.492 -2.537 17.130 1.00 94.12 120 SER A O 1
ATOM 1009 N N . ILE A 1 121 ? -14.253 -4.056 18.614 1.00 94.81 121 ILE A N 1
ATOM 1010 C CA . ILE A 1 121 ? -15.475 -3.333 19.000 1.00 94.81 121 ILE A CA 1
ATOM 1011 C C . ILE A 1 121 ? -15.130 -1.987 19.649 1.00 94.81 121 ILE A C 1
ATOM 1013 O O . ILE A 1 121 ? -15.643 -0.941 19.256 1.00 94.81 121 ILE A O 1
ATOM 1017 N N . LEU A 1 122 ? -14.219 -1.983 20.626 1.00 93.56 122 LEU A N 1
ATOM 1018 C CA . LEU A 1 122 ? -13.825 -0.741 21.295 1.00 93.56 122 LEU A CA 1
ATOM 1019 C C . LEU A 1 122 ? -13.172 0.235 20.314 1.00 93.56 122 LEU A C 1
ATOM 1021 O O . LEU A 1 122 ? -13.481 1.427 20.316 1.00 93.56 122 LEU A O 1
ATOM 1025 N N . ALA A 1 123 ? -12.295 -0.261 19.440 1.00 93.12 123 ALA A N 1
ATOM 1026 C CA . ALA A 1 123 ? -11.643 0.584 18.456 1.00 93.12 123 ALA A CA 1
ATOM 1027 C C . ALA A 1 123 ? -12.628 1.143 17.425 1.00 93.12 123 ALA A C 1
ATOM 1029 O O . ALA A 1 123 ? -12.472 2.301 17.042 1.00 93.12 123 ALA A O 1
ATOM 1030 N N . SER A 1 124 ? -13.644 0.386 16.992 1.00 93.88 124 SER A N 1
ATOM 1031 C CA . SER A 1 124 ? -14.644 0.907 16.055 1.00 93.88 124 SER A CA 1
ATOM 1032 C C . SER A 1 124 ? -15.440 2.060 16.664 1.00 93.88 124 SER A C 1
ATOM 1034 O O . SER A 1 124 ? -15.618 3.080 16.000 1.00 93.88 124 SER A O 1
ATOM 1036 N N . VAL A 1 125 ? -15.846 1.953 17.935 1.00 94.12 125 VAL A N 1
ATOM 1037 C CA . VAL A 1 125 ? -16.549 3.032 18.653 1.00 94.12 125 VAL A CA 1
ATOM 1038 C C . VAL A 1 125 ? -15.641 4.251 18.822 1.00 94.12 125 VAL A C 1
ATOM 1040 O O . VAL A 1 125 ? -15.984 5.351 18.386 1.00 94.12 125 VAL A O 1
ATOM 1043 N N . ILE A 1 126 ? -14.447 4.057 19.390 1.00 93.56 126 ILE A N 1
ATOM 1044 C CA . ILE A 1 126 ? -13.510 5.148 19.687 1.00 93.56 126 ILE A CA 1
ATOM 1045 C C . ILE A 1 126 ? -13.074 5.874 18.409 1.00 93.56 126 ILE A C 1
ATOM 1047 O O . ILE A 1 126 ? -13.076 7.105 18.372 1.00 93.56 126 ILE A O 1
ATOM 1051 N N . MET A 1 127 ? -12.710 5.142 17.350 1.00 93.12 127 MET A N 1
ATOM 1052 C CA . MET A 1 127 ? -12.280 5.760 16.090 1.00 93.12 127 MET A CA 1
ATOM 1053 C C . MET A 1 127 ? -13.422 6.521 15.415 1.00 93.12 127 MET A C 1
ATOM 1055 O O . MET A 1 127 ? -13.184 7.617 14.912 1.00 93.12 127 MET A O 1
ATOM 1059 N N . SER A 1 128 ? -14.651 5.998 15.454 1.00 94.00 128 SER A N 1
ATOM 1060 C CA . SER A 1 128 ? -15.818 6.685 14.885 1.00 94.00 128 SER A CA 1
ATOM 1061 C C . SER A 1 128 ? -16.103 8.002 15.607 1.00 94.00 128 SER A C 1
ATOM 1063 O O . SER A 1 128 ? -16.253 9.036 14.958 1.00 94.00 128 SER A O 1
ATOM 1065 N N . LEU A 1 129 ? -16.088 7.997 16.946 1.00 95.06 129 LEU A N 1
ATOM 1066 C CA . LEU A 1 129 ? -16.247 9.215 17.745 1.00 95.06 129 LEU A CA 1
ATOM 1067 C C . LEU A 1 129 ? -15.129 10.222 17.463 1.00 95.06 129 LEU A C 1
ATOM 1069 O O . LEU A 1 129 ? -15.401 11.405 17.271 1.00 95.06 129 LEU A O 1
ATOM 1073 N N . LYS A 1 130 ? -13.879 9.750 17.387 1.00 92.88 130 LYS A N 1
ATOM 1074 C CA . LYS A 1 130 ? -12.716 10.598 17.112 1.00 92.88 130 LYS A CA 1
ATOM 1075 C C . LYS A 1 130 ? -12.749 11.222 15.723 1.00 92.88 130 LYS A C 1
ATOM 1077 O O . LYS A 1 130 ? -12.299 12.350 15.572 1.00 92.88 130 LYS A O 1
ATOM 1082 N N . TRP A 1 131 ? -13.246 10.519 14.709 1.00 91.94 131 TRP A N 1
ATOM 1083 C CA . TRP A 1 131 ? -13.384 11.088 13.366 1.00 91.94 131 TRP A CA 1
ATOM 1084 C C . TRP A 1 131 ? -14.578 12.027 13.234 1.00 91.94 131 TRP A C 1
ATOM 1086 O O . TRP A 1 131 ? -14.508 12.960 12.442 1.00 91.94 131 TRP A O 1
ATOM 1096 N N . ASN A 1 132 ? -15.649 11.796 13.994 1.00 94.12 132 ASN A N 1
ATOM 1097 C CA . ASN A 1 132 ? -16.813 12.675 14.002 1.00 94.12 132 ASN A CA 1
ATOM 1098 C C . ASN A 1 132 ? -16.541 13.996 14.738 1.00 94.12 132 ASN A C 1
ATOM 1100 O O . ASN A 1 132 ? -16.907 15.055 14.242 1.00 94.12 132 ASN A O 1
ATOM 1104 N N . ASP A 1 133 ? -15.903 13.935 15.908 1.00 95.56 133 ASP A N 1
ATOM 1105 C CA . ASP A 1 133 ? -15.610 15.104 16.740 1.00 95.56 133 ASP A CA 1
ATOM 1106 C C . ASP A 1 133 ? -14.265 14.926 17.457 1.00 95.56 133 ASP A C 1
ATOM 1108 O O . ASP A 1 133 ? -14.217 14.501 18.615 1.00 95.56 133 ASP A O 1
ATOM 1112 N N . PRO A 1 134 ? -13.148 15.235 16.774 1.00 93.88 134 PRO A N 1
ATOM 1113 C CA . PRO A 1 134 ? -11.808 15.053 17.321 1.00 93.88 134 PRO A CA 1
ATOM 1114 C C . PRO A 1 134 ? -11.549 15.805 18.629 1.00 93.88 134 PRO A C 1
ATOM 1116 O O . PRO A 1 134 ? -10.645 15.415 19.366 1.00 93.88 134 PRO A O 1
ATOM 1119 N N . GLN A 1 135 ? -12.315 16.861 18.920 1.00 95.75 135 GLN A N 1
ATOM 1120 C CA . GLN A 1 135 ? -12.106 17.699 20.095 1.00 95.75 135 GLN A CA 1
ATOM 1121 C C . GLN A 1 135 ? -12.828 17.143 21.326 1.00 95.75 135 GLN A C 1
ATOM 1123 O O . GLN A 1 135 ? -12.278 17.177 22.424 1.00 95.75 135 GLN A O 1
ATOM 1128 N N . ASN A 1 136 ? -14.024 16.572 21.146 1.00 96.19 136 ASN A N 1
ATOM 1129 C CA . ASN A 1 136 ? -14.869 16.112 22.254 1.00 96.19 136 ASN A CA 1
ATOM 1130 C C . ASN A 1 136 ? -15.129 14.598 22.265 1.00 96.19 136 ASN A C 1
ATOM 1132 O O . ASN A 1 136 ? -15.964 14.125 23.039 1.00 96.19 136 ASN A O 1
ATOM 1136 N N . TRP A 1 137 ? -14.435 13.810 21.435 1.00 95.06 137 TRP A N 1
ATOM 1137 C CA . TRP A 1 137 ? -14.690 12.368 21.298 1.00 95.06 137 TRP A CA 1
ATOM 1138 C C . TRP A 1 137 ? -14.651 11.604 22.623 1.00 95.06 137 TRP A C 1
ATOM 1140 O O . TRP A 1 137 ? -15.451 10.694 22.820 1.00 95.06 137 TRP A O 1
ATOM 1150 N N . PHE A 1 138 ? -13.746 11.970 23.535 1.00 93.88 138 PHE A N 1
ATOM 1151 C CA . PHE A 1 138 ? -13.607 11.279 24.814 1.00 93.88 138 PHE A CA 1
ATOM 1152 C C . PHE A 1 138 ? -14.795 11.569 25.735 1.00 93.88 138 PHE A C 1
ATOM 1154 O O . PHE A 1 138 ? -15.356 10.647 26.314 1.00 93.88 138 PHE A O 1
ATOM 1161 N N . GLN A 1 139 ? -15.257 12.822 25.784 1.00 95.69 139 GLN A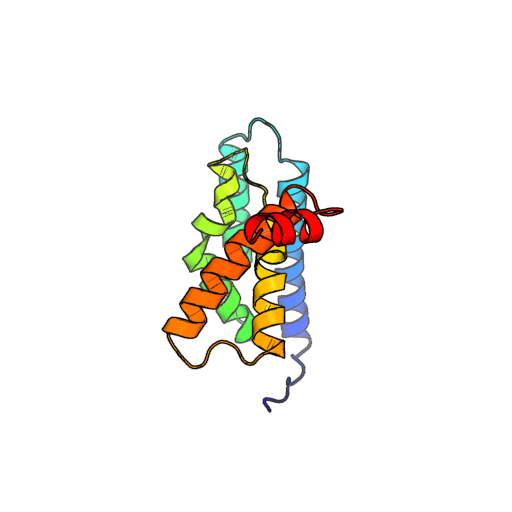 N 1
ATOM 1162 C CA . GLN A 1 139 ? -16.477 13.194 26.507 1.00 95.69 139 GLN A CA 1
ATOM 1163 C C . GLN A 1 139 ? -17.703 12.464 25.943 1.00 95.69 139 GLN A C 1
ATOM 1165 O O . GLN A 1 139 ? -18.521 11.945 26.698 1.00 95.69 139 GLN A O 1
ATOM 1170 N N . LYS A 1 140 ? -17.816 12.366 24.610 1.00 94.56 140 LYS A N 1
ATOM 1171 C CA . LYS A 1 140 ? -18.884 11.586 23.961 1.00 94.56 140 LYS A CA 1
ATOM 1172 C C . LYS A 1 140 ? -18.798 10.099 24.304 1.00 94.56 140 LYS A C 1
ATOM 1174 O O . LYS A 1 140 ? -19.829 9.488 24.543 1.00 94.56 140 LYS A O 1
ATOM 1179 N N . TYR A 1 141 ? -17.593 9.533 24.359 1.00 93.81 141 TYR A N 1
ATOM 1180 C CA . TYR A 1 141 ? -17.379 8.140 24.751 1.00 93.81 141 TYR A CA 1
ATOM 1181 C C . TYR A 1 141 ? -17.827 7.877 26.192 1.00 93.81 141 TYR A C 1
ATOM 1183 O O . TYR A 1 141 ? -18.548 6.914 26.431 1.00 93.81 141 TYR A O 1
ATOM 1191 N N . LEU A 1 142 ? -17.459 8.749 27.137 1.00 94.31 142 LEU A N 1
ATOM 1192 C CA . LEU A 1 142 ? -17.861 8.613 28.542 1.00 94.31 142 LEU A CA 1
ATOM 1193 C C . LEU A 1 142 ? -19.387 8.632 28.714 1.00 94.31 142 LEU A C 1
ATOM 1195 O O . LEU A 1 142 ? -19.916 7.882 29.526 1.00 94.31 142 LEU A O 1
ATOM 1199 N N . LYS A 1 143 ? -20.099 9.426 27.905 1.00 93.50 143 LYS A N 1
ATOM 1200 C CA . LYS A 1 143 ? -21.569 9.484 27.900 1.00 93.50 143 LYS A CA 1
ATOM 1201 C C . LYS A 1 143 ? -22.261 8.233 27.341 1.00 93.50 143 LYS A C 1
ATOM 1203 O O . LYS A 1 143 ? -23.465 8.127 27.500 1.00 93.50 143 LYS A O 1
ATOM 1208 N N . LEU A 1 144 ? -21.555 7.316 26.671 1.00 88.69 144 LEU A N 1
ATOM 1209 C CA . LEU A 1 144 ? -22.155 6.065 26.171 1.00 88.69 144 LEU A CA 1
ATOM 1210 C C . LEU A 1 144 ? -22.307 4.991 27.258 1.00 88.69 144 LEU A C 1
ATOM 1212 O O . LEU A 1 144 ? -23.019 4.016 27.040 1.00 88.69 144 LEU A O 1
ATOM 1216 N N . GLY A 1 145 ? -21.582 5.125 28.372 1.00 75.31 145 GLY A N 1
ATOM 1217 C CA . GLY A 1 145 ? -21.613 4.185 29.498 1.00 75.31 145 GLY A CA 1
ATOM 1218 C C . GLY A 1 145 ? -22.315 4.722 30.748 1.00 75.31 145 GLY A C 1
ATOM 1219 O O . GLY A 1 145 ? -22.287 4.036 31.767 1.00 75.31 145 GLY A O 1
ATOM 1220 N N . ALA A 1 146 ? -22.876 5.933 30.674 1.00 52.31 146 ALA A N 1
ATOM 1221 C CA . ALA A 1 146 ? -23.763 6.524 31.675 1.00 52.31 146 ALA A CA 1
ATOM 1222 C C . ALA A 1 146 ? -25.215 6.328 31.229 1.00 52.31 146 ALA A C 1
ATOM 1224 O O . ALA A 1 146 ? -26.058 6.063 32.110 1.00 52.31 146 ALA A O 1
#

Radius of gyration: 21.45 Å; Cα contacts (8 Å, |Δi|>4): 64; chains: 1; bounding box: 50×32×56 Å

InterPro domains:
  IPR004291 Transposase IS66, central domain [PF03050] (38-117)
  IPR052344 Transposase-related protein [PTHR33678] (41-142)

Secondary structure (DSSP, 8-state):
----PPPPHHHHHHHHHHHHHHHHHHHHHHHH-SS---HHHHHHHHHHHHHHTS--TT--HHHHHHHHHHHHTHHHHTGGGT-TTS-SS-HHHHHHHHHHHHHHHHHT--SSHHHHHHHHHHHHHHHHHHHH-TTTHHHHHHTT--

Mean predicted aligned error: 6.01 Å